Protein AF-A0A6B2VA03-F1 (afdb_monomer_lite)

pLDDT: mean 72.32, std 12.19, range [38.53, 88.62]

Foldseek 3Di:
DVVVLVVLVVQLVVLVVVLPPQPPPVDGDDPVRNVVSVVSNVVSVVVNCCVVCVVNPDPDPDPPPDDPDPDDPVLVVCCVPPNHPPDDD

Sequence (89 aa):
MSDRIAYLVETLRDEIDHMRAEPPADRPWSFEDERSAGLTLSDAAEELLNELFPSGNVPAPPPVSGRPRDLTPGERYALRMWGPPVLGG

Radius of gyration: 18.15 Å; chains: 1; bounding box: 51×28×41 Å

Structure (mmCIF, N/CA/C/O backbone):
data_AF-A0A6B2VA03-F1
#
_entry.id   AF-A0A6B2VA03-F1
#
loop_
_atom_site.group_PDB
_atom_site.id
_atom_site.type_symbol
_atom_site.label_atom_id
_atom_site.label_alt_id
_atom_site.label_comp_id
_atom_site.label_asym_id
_atom_site.label_entity_id
_atom_site.label_seq_id
_atom_site.pdbx_PDB_ins_code
_atom_site.Cartn_x
_atom_site.Cartn_y
_atom_site.Cartn_z
_atom_site.occupancy
_atom_site.B_iso_or_equiv
_atom_site.auth_seq_id
_atom_site.auth_comp_id
_atom_site.auth_asym_id
_atom_site.auth_atom_id
_atom_site.pdbx_PDB_model_num
ATOM 1 N N . MET A 1 1 ? -18.390 -0.095 7.257 1.00 58.81 1 MET A N 1
ATOM 2 C CA . MET A 1 1 ? -17.069 -0.434 7.841 1.00 58.81 1 MET A CA 1
ATOM 3 C C . MET A 1 1 ? -16.351 -1.445 6.957 1.00 58.81 1 MET A C 1
ATOM 5 O O . MET A 1 1 ? -15.239 -1.160 6.542 1.00 58.81 1 MET A O 1
ATOM 9 N N . SER A 1 2 ? -17.008 -2.543 6.565 1.00 71.62 2 SER A N 1
ATOM 10 C CA . SER A 1 2 ? -16.453 -3.516 5.608 1.00 71.62 2 SER A CA 1
ATOM 11 C C . SER A 1 2 ? -16.071 -2.925 4.245 1.00 71.62 2 SER A C 1
ATOM 13 O O . SER A 1 2 ? -15.011 -3.268 3.739 1.00 71.62 2 SER A O 1
ATOM 15 N N . ASP A 1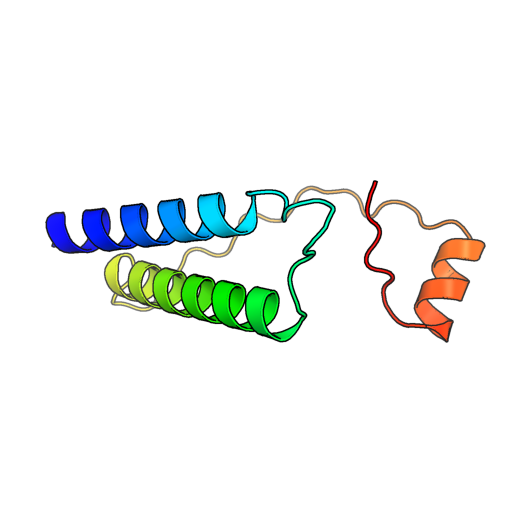 3 ? -16.853 -1.988 3.695 1.00 82.62 3 ASP A N 1
ATOM 16 C CA . ASP A 1 3 ? -16.551 -1.388 2.380 1.00 82.62 3 ASP A CA 1
ATOM 17 C C . ASP A 1 3 ? -15.280 -0.526 2.388 1.00 82.62 3 ASP A C 1
ATOM 19 O O . ASP A 1 3 ? -14.528 -0.503 1.419 1.00 82.62 3 ASP A O 1
ATOM 23 N N . ARG A 1 4 ? -14.999 0.148 3.511 1.00 82.12 4 ARG A N 1
ATOM 24 C CA . ARG A 1 4 ? -13.794 0.974 3.672 1.00 82.12 4 ARG A CA 1
ATOM 25 C C . ARG A 1 4 ? -12.541 0.115 3.834 1.00 82.12 4 ARG A C 1
ATOM 27 O O . ARG A 1 4 ? -11.513 0.426 3.252 1.00 82.12 4 ARG A O 1
ATOM 34 N N . ILE A 1 5 ? -12.645 -0.989 4.573 1.00 85.06 5 ILE A N 1
ATOM 35 C CA . ILE A 1 5 ? -11.557 -1.967 4.702 1.00 85.06 5 ILE A CA 1
ATOM 36 C C . ILE A 1 5 ? -11.265 -2.621 3.345 1.00 85.06 5 ILE A C 1
ATOM 38 O O . ILE A 1 5 ? -10.102 -2.746 2.980 1.00 85.06 5 ILE A O 1
ATOM 42 N N . ALA A 1 6 ? -12.297 -2.995 2.580 1.00 84.38 6 ALA A N 1
ATOM 43 C CA . ALA A 1 6 ? -12.125 -3.552 1.238 1.00 84.38 6 ALA A CA 1
ATOM 44 C C . ALA A 1 6 ? -11.391 -2.574 0.305 1.00 84.38 6 ALA A C 1
ATOM 46 O O . ALA A 1 6 ? -10.404 -2.956 -0.315 1.00 84.38 6 ALA A O 1
ATOM 47 N N . TYR A 1 7 ? -11.800 -1.302 0.302 1.00 86.31 7 TYR A N 1
ATOM 48 C CA . TYR A 1 7 ? -11.147 -0.243 -0.468 1.00 86.31 7 TYR A CA 1
ATOM 49 C C . TYR A 1 7 ? -9.662 -0.054 -0.104 1.00 86.31 7 TYR A C 1
ATOM 51 O O . TYR A 1 7 ? -8.811 0.054 -0.986 1.00 86.31 7 TYR A O 1
ATOM 59 N N . LEU A 1 8 ? -9.328 -0.047 1.192 1.00 84.81 8 LEU A N 1
ATOM 60 C CA . LEU A 1 8 ? -7.942 0.088 1.658 1.00 84.81 8 LEU A CA 1
ATOM 61 C C . LEU A 1 8 ? -7.083 -1.127 1.284 1.00 84.81 8 LEU A C 1
ATOM 63 O O . LEU A 1 8 ? -5.930 -0.975 0.889 1.00 84.81 8 LEU A O 1
ATOM 67 N N . VAL A 1 9 ? -7.647 -2.334 1.369 1.00 85.88 9 VAL A N 1
ATOM 68 C CA . VAL A 1 9 ? -6.965 -3.569 0.958 1.00 85.88 9 VAL A CA 1
ATOM 69 C C . VAL A 1 9 ? -6.719 -3.596 -0.552 1.00 85.88 9 VAL A C 1
ATOM 71 O O . VAL A 1 9 ? -5.641 -4.010 -0.974 1.00 85.88 9 VAL A O 1
ATOM 74 N N . GLU A 1 10 ? -7.680 -3.153 -1.364 1.00 88.62 10 GLU A N 1
ATOM 75 C CA . GLU A 1 10 ? -7.507 -3.032 -2.818 1.00 88.62 10 GLU A CA 1
ATOM 76 C C . GLU A 1 10 ? -6.441 -1.991 -3.167 1.00 88.62 10 GLU A C 1
ATOM 78 O O . GLU A 1 10 ? -5.532 -2.292 -3.931 1.00 88.62 10 GLU A O 1
ATOM 83 N N . THR A 1 11 ? -6.469 -0.827 -2.514 1.00 86.50 11 THR A N 1
ATOM 84 C CA . THR A 1 11 ? -5.473 0.237 -2.720 1.00 86.50 11 THR A CA 1
ATOM 85 C C . THR A 1 11 ? -4.057 -0.244 -2.386 1.00 86.50 11 THR A C 1
ATOM 87 O O . THR A 1 11 ? -3.129 -0.041 -3.163 1.00 86.50 11 THR A O 1
ATOM 90 N N . LEU A 1 12 ? -3.881 -0.944 -1.259 1.00 85.81 12 LEU A N 1
ATOM 91 C CA . LEU A 1 12 ? -2.594 -1.543 -0.893 1.00 85.81 12 LEU A CA 1
ATOM 92 C C . LEU A 1 12 ? -2.129 -2.585 -1.905 1.00 85.81 12 LEU A C 1
ATOM 94 O O . LEU A 1 12 ? -0.940 -2.684 -2.191 1.00 85.81 12 LEU A O 1
ATOM 98 N N . ARG A 1 13 ? -3.053 -3.394 -2.423 1.00 85.81 13 ARG A N 1
ATOM 99 C CA . ARG A 1 13 ? -2.726 -4.421 -3.408 1.00 85.81 13 ARG A CA 1
ATOM 100 C C . ARG A 1 13 ? -2.264 -3.801 -4.722 1.00 85.81 13 ARG A C 1
ATOM 102 O O . ARG A 1 13 ? -1.251 -4.248 -5.249 1.00 85.81 13 ARG A O 1
ATOM 109 N N . ASP A 1 14 ? -2.962 -2.776 -5.193 1.00 86.12 14 ASP A N 1
ATOM 110 C CA . ASP A 1 14 ? -2.613 -2.062 -6.419 1.00 86.12 14 ASP A CA 1
ATOM 111 C C . ASP A 1 14 ? -1.250 -1.375 -6.290 1.00 86.12 14 ASP A C 1
ATOM 113 O O . ASP A 1 14 ? -0.429 -1.477 -7.198 1.00 86.12 14 ASP A O 1
ATOM 117 N N . GLU A 1 15 ? -0.956 -0.764 -5.139 1.00 83.06 15 GLU A N 1
ATOM 118 C CA . GLU A 1 15 ? 0.343 -0.132 -4.889 1.00 83.06 15 GLU A CA 1
ATOM 119 C C . GLU A 1 15 ? 1.476 -1.168 -4.787 1.00 83.06 15 GLU A C 1
ATOM 121 O O . GLU A 1 15 ? 2.567 -0.961 -5.313 1.00 83.06 15 GLU A O 1
ATOM 126 N N . ILE A 1 16 ? 1.225 -2.336 -4.181 1.00 83.06 16 ILE A N 1
ATOM 127 C CA . ILE A 1 16 ? 2.192 -3.448 -4.159 1.00 83.06 16 ILE A CA 1
ATOM 128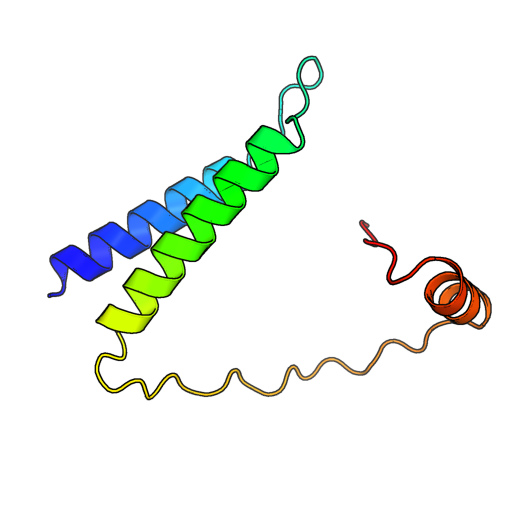 C C . ILE A 1 16 ? 2.445 -3.977 -5.569 1.00 83.06 16 ILE A C 1
ATOM 130 O O . ILE A 1 16 ? 3.593 -4.257 -5.917 1.00 83.06 16 ILE A O 1
ATOM 134 N N . ASP A 1 17 ? 1.396 -4.155 -6.368 1.00 84.69 17 ASP A N 1
ATOM 135 C CA . ASP A 1 17 ? 1.523 -4.638 -7.740 1.00 84.69 17 ASP A CA 1
ATOM 136 C C . ASP A 1 17 ? 2.218 -3.589 -8.622 1.00 84.69 17 ASP A C 1
ATOM 138 O O . ASP A 1 17 ? 3.054 -3.956 -9.451 1.00 84.69 17 ASP A O 1
ATOM 142 N N . HIS A 1 18 ? 1.980 -2.296 -8.374 1.00 81.56 18 HIS A N 1
ATOM 143 C CA . HIS A 1 18 ? 2.744 -1.202 -8.964 1.00 81.56 18 HIS A CA 1
ATOM 144 C C . HIS A 1 18 ? 4.223 -1.305 -8.588 1.00 81.56 18 HIS A C 1
ATOM 146 O O . HIS A 1 18 ? 5.047 -1.384 -9.491 1.00 81.56 18 HIS A O 1
ATOM 152 N N . ME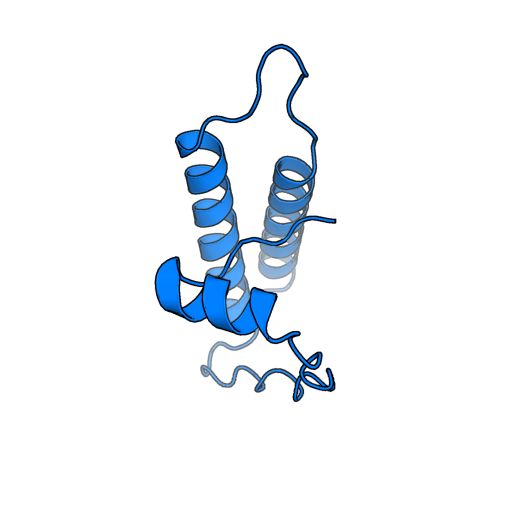T A 1 19 ? 4.550 -1.424 -7.294 1.00 76.06 19 MET A N 1
ATOM 153 C CA . MET A 1 19 ? 5.918 -1.561 -6.767 1.00 76.06 19 MET A CA 1
ATOM 154 C C . MET A 1 19 ? 6.644 -2.851 -7.204 1.00 76.06 19 MET A C 1
ATOM 156 O O . MET A 1 19 ? 7.873 -2.912 -7.191 1.00 76.06 19 MET A O 1
ATOM 160 N N . ARG A 1 20 ? 5.906 -3.898 -7.582 1.00 79.50 20 ARG A N 1
ATOM 161 C CA . ARG A 1 20 ? 6.457 -5.156 -8.115 1.00 79.50 20 ARG A CA 1
ATOM 162 C C . ARG A 1 20 ? 6.640 -5.145 -9.624 1.00 79.50 20 ARG A C 1
ATOM 164 O O . ARG A 1 20 ? 7.339 -6.022 -10.136 1.00 79.50 20 ARG A O 1
ATOM 171 N N . ALA A 1 21 ? 5.992 -4.225 -10.332 1.00 79.19 21 ALA A N 1
ATOM 172 C CA . ALA A 1 21 ? 6.175 -4.092 -11.762 1.00 79.19 21 ALA A CA 1
ATOM 173 C C . ALA A 1 21 ? 7.618 -3.653 -12.023 1.00 79.19 21 ALA A C 1
ATOM 175 O O . ALA A 1 21 ? 8.044 -2.581 -11.604 1.00 79.19 21 ALA A O 1
ATOM 176 N N . GLU A 1 22 ? 8.379 -4.509 -12.701 1.00 67.94 22 GLU A N 1
ATOM 177 C CA . GLU A 1 22 ? 9.744 -4.178 -13.084 1.00 67.94 22 GLU A CA 1
ATOM 178 C C . GLU A 1 22 ? 9.694 -2.960 -14.019 1.00 67.94 22 GLU A C 1
ATOM 180 O O . GLU A 1 22 ? 8.943 -2.976 -15.006 1.00 67.94 22 GLU A O 1
ATOM 185 N N . PRO A 1 23 ? 10.436 -1.881 -13.719 1.00 73.00 23 PRO A N 1
ATOM 186 C CA . PRO A 1 23 ? 10.438 -0.729 -14.592 1.00 73.00 23 PRO A CA 1
ATOM 187 C C . PRO A 1 23 ? 11.006 -1.126 -15.964 1.00 73.00 23 PRO A C 1
ATOM 189 O O . PRO A 1 23 ? 11.872 -2.005 -16.045 1.00 73.00 23 PRO A O 1
ATOM 192 N N . PRO A 1 24 ? 10.540 -0.501 -17.060 1.00 73.06 24 PRO A N 1
ATOM 193 C CA . PRO A 1 24 ? 11.069 -0.767 -18.391 1.00 73.06 24 PRO A CA 1
ATOM 194 C C . PRO A 1 24 ? 12.601 -0.671 -18.406 1.00 73.06 24 PRO A C 1
ATOM 196 O O . PRO A 1 24 ? 13.177 0.217 -17.778 1.00 73.06 24 PRO A O 1
ATOM 199 N N . ALA A 1 25 ? 13.280 -1.556 -19.141 1.00 72.06 25 ALA A N 1
ATOM 200 C CA . ALA A 1 25 ? 14.748 -1.591 -19.178 1.00 72.06 25 ALA A CA 1
ATOM 201 C C . ALA A 1 25 ? 15.384 -0.275 -19.681 1.00 72.06 25 ALA A C 1
ATOM 203 O O . ALA A 1 25 ? 16.540 0.018 -19.386 1.00 72.06 25 ALA A O 1
ATOM 204 N N . ASP A 1 26 ? 14.628 0.517 -20.440 1.00 80.56 26 ASP A N 1
ATOM 205 C CA . ASP A 1 26 ? 14.979 1.844 -20.945 1.00 80.56 26 ASP A CA 1
ATOM 206 C C . ASP A 1 26 ? 14.607 2.989 -19.988 1.00 80.56 26 ASP A C 1
ATOM 208 O O . ASP A 1 26 ? 15.042 4.126 -20.184 1.00 80.56 26 ASP A O 1
ATOM 212 N N . ARG A 1 27 ? 13.834 2.702 -18.936 1.00 75.44 27 ARG A N 1
ATOM 213 C CA . ARG A 1 27 ? 13.398 3.676 -17.939 1.00 75.44 27 ARG A CA 1
ATOM 214 C C . ARG A 1 27 ? 13.262 3.026 -16.556 1.00 75.44 27 ARG A C 1
ATOM 216 O O . ARG A 1 27 ? 12.138 2.734 -16.147 1.00 75.44 27 ARG A O 1
ATOM 223 N N . PRO A 1 28 ? 14.377 2.838 -15.823 1.00 78.06 28 PRO A N 1
ATOM 224 C CA . PRO A 1 28 ? 14.314 2.423 -14.428 1.00 78.06 28 PRO A CA 1
ATOM 225 C C . PRO A 1 28 ? 13.524 3.451 -13.614 1.00 78.06 28 PRO A C 1
ATOM 227 O O . PRO A 1 28 ? 13.460 4.630 -13.984 1.00 78.06 28 PRO A O 1
ATOM 230 N N . TRP A 1 29 ? 12.947 3.023 -12.496 1.00 80.44 29 TRP A N 1
ATOM 231 C CA . TRP A 1 29 ? 12.378 3.974 -11.554 1.00 80.44 29 TRP A CA 1
ATOM 232 C C . TRP A 1 29 ? 13.443 4.917 -11.028 1.00 80.44 29 TRP A C 1
ATOM 234 O O . TRP A 1 29 ? 14.590 4.538 -10.777 1.00 80.44 29 TRP A O 1
ATOM 244 N N . SER A 1 30 ? 13.052 6.178 -10.881 1.00 84.38 30 SER A N 1
ATOM 245 C CA . SER A 1 30 ? 13.856 7.103 -10.112 1.00 84.38 30 SER A CA 1
ATOM 246 C C . SER A 1 30 ? 13.683 6.809 -8.622 1.00 84.38 30 SER A C 1
ATOM 248 O O . SER A 1 30 ? 12.664 6.280 -8.178 1.00 84.38 30 SER A O 1
ATOM 250 N N . PHE A 1 31 ? 14.664 7.227 -7.826 1.00 80.50 31 PHE A N 1
ATOM 251 C CA . PHE A 1 31 ? 14.543 7.203 -6.369 1.00 80.50 31 PHE A CA 1
ATOM 252 C C . PHE A 1 31 ? 13.302 7.968 -5.873 1.00 80.50 31 PHE A C 1
ATOM 254 O O . PHE A 1 31 ? 12.733 7.617 -4.845 1.00 80.50 31 PHE A O 1
ATOM 261 N N . GLU A 1 32 ? 12.880 9.018 -6.586 1.00 82.06 32 GLU A N 1
ATOM 262 C CA . GLU A 1 32 ? 11.680 9.783 -6.238 1.00 82.06 32 GLU A CA 1
ATOM 263 C C . GLU A 1 32 ? 10.397 8.982 -6.489 1.00 82.06 32 GLU A C 1
ATOM 265 O O . GLU A 1 32 ? 9.499 9.030 -5.649 1.00 82.06 32 GLU A O 1
ATOM 270 N N . ASP A 1 33 ? 10.342 8.197 -7.570 1.00 78.38 33 ASP A N 1
ATOM 271 C CA . ASP A 1 33 ? 9.206 7.319 -7.884 1.00 78.38 33 ASP A CA 1
ATOM 272 C C . ASP A 1 33 ? 9.072 6.205 -6.835 1.00 78.38 33 ASP A C 1
ATOM 274 O O . ASP A 1 33 ? 8.006 6.029 -6.246 1.00 78.38 33 ASP A O 1
ATOM 278 N N . GLU A 1 34 ? 10.177 5.519 -6.518 1.00 79.94 34 GLU A N 1
ATOM 279 C CA . GLU A 1 34 ? 10.220 4.486 -5.470 1.00 79.94 34 GLU A CA 1
ATOM 280 C C . GLU A 1 34 ? 9.830 5.042 -4.098 1.00 79.94 34 GLU A C 1
ATOM 282 O O . GLU A 1 34 ? 9.057 4.432 -3.353 1.00 79.94 34 GLU A O 1
ATOM 287 N N . ARG A 1 35 ? 10.359 6.222 -3.755 1.00 78.81 35 ARG A N 1
ATOM 288 C CA . ARG A 1 35 ? 10.048 6.896 -2.495 1.00 78.81 35 ARG A CA 1
ATOM 289 C C . ARG A 1 35 ? 8.575 7.284 -2.428 1.00 78.81 35 ARG A C 1
ATOM 291 O O . ARG A 1 35 ? 7.973 7.124 -1.371 1.00 78.81 35 ARG A O 1
ATOM 298 N N . SER A 1 36 ? 8.014 7.818 -3.511 1.00 79.31 36 SER A N 1
ATOM 299 C CA . SER A 1 36 ? 6.608 8.220 -3.562 1.00 79.31 36 SER A CA 1
ATOM 300 C C . SER A 1 36 ? 5.689 7.014 -3.393 1.00 79.31 36 SER A C 1
ATOM 302 O O . SER A 1 36 ? 4.829 7.045 -2.518 1.00 79.31 36 SER A O 1
ATOM 304 N N . ALA A 1 37 ? 5.925 5.938 -4.148 1.00 79.38 37 ALA A N 1
ATOM 305 C CA . ALA A 1 37 ? 5.153 4.701 -4.046 1.00 79.38 37 ALA A CA 1
ATOM 306 C C . ALA A 1 37 ? 5.226 4.097 -2.629 1.00 79.38 37 ALA A C 1
ATOM 308 O O . ALA A 1 37 ? 4.217 3.735 -2.023 1.00 79.38 37 ALA A O 1
ATOM 309 N N . GLY A 1 38 ? 6.422 4.085 -2.029 1.00 80.50 38 GLY A N 1
ATOM 310 C CA . GLY A 1 38 ? 6.616 3.612 -0.656 1.00 80.50 38 GLY A CA 1
ATOM 311 C C . GLY A 1 38 ? 5.903 4.454 0.411 1.00 80.50 38 GLY A C 1
ATOM 312 O O . GLY A 1 38 ? 5.427 3.901 1.408 1.00 80.50 38 GLY A O 1
ATOM 313 N N . LEU A 1 39 ? 5.802 5.775 0.223 1.00 81.38 39 LEU A N 1
ATOM 314 C CA . LEU A 1 39 ? 5.025 6.650 1.109 1.00 81.38 39 LEU A CA 1
ATOM 315 C C . LEU A 1 39 ? 3.527 6.358 0.986 1.00 81.38 39 LEU A C 1
ATOM 317 O O . LEU A 1 39 ? 2.873 6.141 2.002 1.00 81.38 39 LEU A O 1
ATOM 321 N N . THR A 1 40 ? 3.016 6.240 -0.241 1.00 81.44 40 THR A N 1
ATOM 322 C CA . THR A 1 40 ? 1.614 5.886 -0.504 1.00 81.44 40 THR A CA 1
ATOM 323 C C . THR A 1 40 ? 1.237 4.535 0.111 1.00 81.44 40 THR A C 1
ATOM 325 O O . THR A 1 40 ? 0.195 4.420 0.759 1.00 81.44 40 THR A O 1
ATOM 328 N N . LEU A 1 41 ? 2.113 3.531 -0.004 1.00 82.69 41 LEU A N 1
ATOM 329 C CA . LEU A 1 41 ? 1.926 2.227 0.633 1.00 82.69 41 LEU A CA 1
ATOM 330 C C . LEU A 1 41 ? 1.872 2.333 2.166 1.00 82.69 41 LEU A C 1
ATOM 332 O O . LEU A 1 41 ? 1.047 1.684 2.811 1.00 82.69 41 LEU A O 1
ATOM 336 N N . SER A 1 42 ? 2.764 3.137 2.750 1.00 80.44 42 SER A N 1
ATOM 337 C CA . SER A 1 42 ? 2.855 3.314 4.204 1.00 80.44 42 SER A CA 1
ATOM 338 C C . SER A 1 42 ? 1.598 3.979 4.7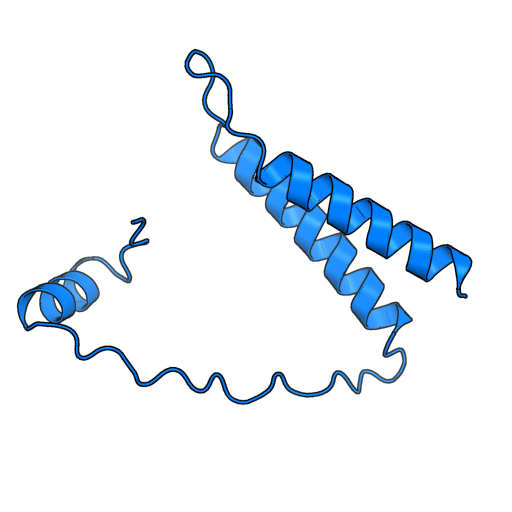64 1.00 80.44 42 SER A C 1
ATOM 340 O O . SER A 1 42 ? 1.038 3.483 5.742 1.00 80.44 42 SER A O 1
ATOM 342 N N . ASP A 1 43 ? 1.111 5.029 4.100 1.00 83.00 43 ASP A N 1
ATOM 343 C CA . ASP A 1 43 ? -0.098 5.755 4.499 1.00 83.00 43 ASP A CA 1
ATOM 344 C C . ASP A 1 43 ? -1.341 4.850 4.427 1.00 83.00 43 ASP A C 1
ATOM 346 O O . ASP A 1 43 ? -2.121 4.767 5.379 1.00 83.00 43 ASP A O 1
ATOM 350 N N . ALA A 1 44 ? -1.498 4.091 3.335 1.00 79.94 44 ALA A N 1
ATOM 351 C CA . ALA A 1 44 ? -2.619 3.164 3.175 1.00 79.94 44 ALA A CA 1
ATOM 352 C C . ALA A 1 44 ? -2.598 2.024 4.215 1.00 79.94 44 ALA A C 1
ATOM 354 O O . ALA A 1 44 ? -3.649 1.585 4.693 1.00 79.94 44 ALA A O 1
ATOM 355 N N . ALA A 1 45 ? -1.408 1.553 4.603 1.00 83.81 45 ALA A N 1
ATOM 356 C CA . ALA A 1 45 ? -1.249 0.531 5.634 1.00 83.81 45 ALA A CA 1
ATOM 357 C C . ALA A 1 45 ? -1.591 1.072 7.029 1.00 83.81 45 ALA A C 1
ATOM 359 O O . ALA A 1 45 ? -2.229 0.371 7.817 1.00 83.81 45 ALA A O 1
ATOM 360 N N . GLU A 1 46 ? -1.202 2.310 7.332 1.00 85.38 46 GLU A N 1
ATOM 361 C CA . GLU A 1 46 ? -1.540 2.972 8.592 1.00 85.38 46 GLU A CA 1
ATOM 362 C C . GLU A 1 46 ? -3.050 3.207 8.717 1.00 85.38 46 GLU A C 1
ATOM 364 O O . GLU A 1 46 ? -3.639 2.886 9.753 1.00 85.38 46 GLU A O 1
ATOM 369 N N . GLU A 1 47 ? -3.709 3.674 7.652 1.00 84.38 47 GLU A N 1
ATOM 370 C CA . GLU A 1 47 ? -5.170 3.797 7.631 1.00 84.38 47 GLU A CA 1
ATOM 371 C C . GLU A 1 47 ? -5.857 2.447 7.856 1.00 84.38 47 GLU A C 1
ATOM 373 O O . GLU A 1 47 ? -6.785 2.356 8.660 1.00 84.38 47 GLU A O 1
ATOM 378 N N . LEU A 1 48 ? -5.372 1.377 7.218 1.00 84.00 48 LEU A N 1
ATOM 379 C CA . LEU A 1 48 ? -5.914 0.036 7.425 1.00 84.00 48 LEU A CA 1
ATOM 380 C C . LEU A 1 48 ? -5.738 -0.438 8.876 1.00 84.00 48 LEU A C 1
ATOM 382 O O . LEU A 1 48 ? -6.663 -1.015 9.449 1.00 84.00 48 LEU A O 1
ATOM 386 N N . LEU A 1 49 ? -4.577 -0.190 9.489 1.00 81.38 49 LEU A N 1
ATOM 387 C CA . LEU A 1 49 ? -4.319 -0.545 10.887 1.00 81.38 49 LEU A CA 1
ATOM 388 C C . LEU A 1 49 ? -5.241 0.210 11.845 1.00 81.38 49 LEU A C 1
ATOM 390 O O . LEU A 1 49 ? -5.781 -0.404 12.766 1.00 81.38 49 LEU A O 1
ATOM 394 N N . ASN A 1 50 ? -5.462 1.502 11.610 1.00 84.69 50 ASN A N 1
ATOM 395 C CA . ASN A 1 50 ? -6.384 2.311 12.405 1.00 84.69 50 ASN A CA 1
ATOM 396 C C . ASN A 1 50 ? -7.831 1.812 12.281 1.00 84.69 50 ASN A C 1
ATOM 398 O O . ASN A 1 50 ? -8.563 1.776 13.272 1.00 84.69 50 ASN A O 1
ATOM 402 N N . GLU A 1 51 ? -8.225 1.352 11.094 1.00 82.81 51 GLU A N 1
ATOM 403 C CA . GLU A 1 51 ? -9.580 0.864 10.846 1.00 82.81 51 GLU A CA 1
ATOM 404 C C . GLU A 1 51 ? -9.825 -0.546 11.405 1.00 82.81 51 GLU A C 1
ATOM 406 O O . GLU A 1 51 ? -10.925 -0.852 11.873 1.00 82.81 51 GLU A O 1
ATOM 411 N N . LEU A 1 52 ? -8.803 -1.409 11.383 1.00 80.19 52 LEU A N 1
ATOM 412 C CA . LEU A 1 52 ? -8.851 -2.761 11.950 1.00 80.19 52 LEU A CA 1
ATOM 413 C C . LEU A 1 52 ? -8.677 -2.768 13.473 1.00 80.19 52 LEU A C 1
ATOM 415 O O . LEU A 1 52 ? -9.262 -3.608 14.159 1.00 80.19 52 LEU A O 1
ATOM 419 N N . PHE A 1 53 ? -7.892 -1.832 14.007 1.00 82.12 53 PHE A N 1
ATOM 420 C CA . PHE A 1 53 ? -7.551 -1.737 15.425 1.00 82.12 53 PHE A CA 1
ATOM 421 C C . PHE A 1 53 ? -7.791 -0.317 15.964 1.00 82.12 53 PHE A C 1
ATOM 423 O O . PHE A 1 53 ? -6.856 0.329 16.437 1.00 82.12 53 PHE A O 1
ATOM 430 N N . PRO A 1 54 ? -9.048 0.163 16.005 1.00 70.81 54 PRO A N 1
ATOM 431 C CA . PRO A 1 54 ? -9.3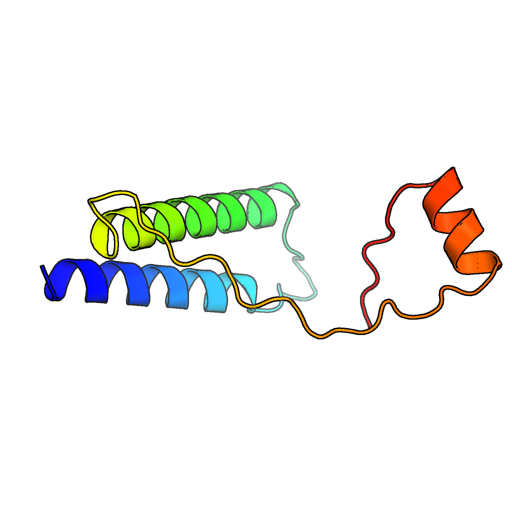72 1.530 16.432 1.00 70.81 54 PRO A CA 1
ATOM 432 C C . PRO A 1 54 ? -8.984 1.839 17.888 1.00 70.81 54 PRO A C 1
ATOM 434 O O . PRO A 1 54 ? -8.898 2.997 18.285 1.00 70.81 54 PRO A O 1
ATOM 437 N N . SER A 1 55 ? -8.743 0.811 18.709 1.00 73.69 55 SER A N 1
ATOM 438 C CA . SER A 1 55 ? -8.260 0.945 20.092 1.00 73.69 55 SER A CA 1
ATOM 439 C C . SER A 1 55 ? -6.730 0.890 20.221 1.00 73.69 55 SER A C 1
ATOM 441 O O . SER A 1 55 ? -6.226 0.793 21.337 1.00 73.69 55 SER A O 1
ATOM 443 N N . GLY A 1 56 ? -5.987 0.886 19.108 1.00 60.81 56 GLY A N 1
ATOM 444 C CA . GLY A 1 56 ? -4.521 0.809 19.093 1.00 60.81 56 GLY A CA 1
ATOM 445 C C . GLY A 1 56 ? -3.957 -0.548 19.520 1.00 60.81 56 GLY A C 1
ATOM 446 O O . GLY A 1 56 ? -2.752 -0.689 19.711 1.00 60.81 56 GLY A O 1
ATOM 447 N N . ASN A 1 57 ? -4.812 -1.563 19.672 1.00 65.06 57 ASN A N 1
ATOM 448 C CA . ASN A 1 57 ? -4.403 -2.900 20.083 1.00 65.06 57 ASN A CA 1
ATOM 449 C C . ASN A 1 57 ? -3.939 -3.699 18.856 1.00 65.06 57 ASN A C 1
ATOM 451 O O . ASN A 1 57 ? -4.546 -4.703 18.484 1.00 65.06 57 ASN A O 1
ATOM 455 N N . VAL A 1 58 ? -2.897 -3.197 18.187 1.00 62.50 58 VAL A N 1
ATOM 456 C CA . VAL A 1 58 ? -2.247 -3.902 17.083 1.00 62.50 58 VAL A CA 1
ATOM 457 C C . VAL A 1 58 ? -1.540 -5.117 17.689 1.00 62.50 58 VAL A C 1
ATOM 459 O O . VAL A 1 58 ? -0.676 -4.946 18.555 1.00 62.50 58 VAL A O 1
ATOM 462 N N . PRO A 1 59 ? -1.904 -6.351 17.304 1.00 61.25 59 PRO A N 1
ATOM 463 C CA . PRO A 1 59 ? -1.222 -7.531 17.805 1.00 61.25 59 PRO A CA 1
ATOM 464 C C . PRO A 1 59 ? 0.255 -7.444 17.423 1.00 61.25 59 PRO A C 1
ATOM 466 O O . PRO A 1 59 ? 0.593 -7.175 16.270 1.00 61.25 59 PRO A O 1
ATOM 469 N N . ALA A 1 60 ? 1.136 -7.660 18.403 1.00 61.94 60 ALA A N 1
ATOM 470 C CA . ALA A 1 60 ? 2.568 -7.699 18.148 1.00 61.94 60 ALA A CA 1
ATOM 471 C C . ALA A 1 60 ? 2.852 -8.722 17.034 1.00 61.94 60 ALA A C 1
ATOM 473 O O . ALA A 1 60 ? 2.283 -9.823 17.073 1.00 61.94 60 ALA A O 1
ATOM 474 N N . PRO A 1 61 ? 3.705 -8.387 16.046 1.00 60.59 61 PRO A N 1
ATOM 475 C CA . PRO A 1 61 ? 4.066 -9.345 15.017 1.00 60.59 61 PRO A CA 1
ATOM 476 C C . PRO A 1 61 ? 4.624 -10.606 15.689 1.00 60.59 61 PRO A C 1
ATOM 478 O O . PRO A 1 61 ? 5.314 -10.503 16.713 1.00 60.59 61 PRO A O 1
ATOM 481 N N . PRO A 1 62 ? 4.324 -11.805 15.156 1.00 56.47 62 PRO A N 1
ATOM 482 C CA . PRO A 1 62 ? 4.888 -13.028 15.700 1.00 56.47 62 PRO A CA 1
ATOM 483 C C . PRO A 1 62 ? 6.416 -12.907 15.711 1.00 56.47 62 PRO A C 1
ATOM 485 O O . PRO A 1 62 ? 6.983 -12.301 14.794 1.00 56.47 62 PRO A O 1
ATOM 488 N N . PRO A 1 63 ? 7.103 -13.465 16.725 1.00 55.59 63 PRO A N 1
ATOM 489 C CA . PRO A 1 63 ? 8.554 -13.459 16.745 1.00 55.59 63 PRO A CA 1
ATOM 490 C C . PRO A 1 63 ? 9.039 -14.073 15.437 1.00 55.59 63 PRO A C 1
ATOM 492 O O . PRO A 1 63 ? 8.714 -15.224 15.124 1.00 55.59 63 PRO A O 1
ATOM 495 N N . VAL A 1 64 ? 9.775 -13.282 14.655 1.00 54.97 64 VAL A N 1
ATOM 496 C CA . VAL A 1 64 ? 10.363 -13.731 13.397 1.00 54.97 64 VAL A CA 1
ATOM 497 C C . VAL A 1 64 ? 11.282 -14.888 13.761 1.00 54.97 64 VAL A C 1
ATOM 499 O O . VAL A 1 64 ? 12.376 -14.694 14.285 1.00 54.97 64 VAL A O 1
ATOM 502 N N . SER A 1 65 ? 10.814 -16.116 13.551 1.00 47.88 65 SER A N 1
ATOM 503 C CA . SER A 1 65 ? 11.577 -17.333 13.824 1.00 47.88 65 SER A CA 1
ATOM 504 C C . SER A 1 65 ? 12.574 -17.560 12.688 1.00 47.88 65 SER A C 1
ATOM 506 O O . SER A 1 65 ? 12.589 -18.600 12.042 1.00 47.88 65 SER A O 1
ATOM 508 N N . GLY A 1 66 ? 13.386 -16.545 12.399 1.00 48.91 66 GLY A N 1
ATOM 509 C CA . GLY A 1 66 ? 14.574 -16.656 11.577 1.00 48.91 66 GLY A CA 1
ATOM 510 C C . GLY A 1 66 ? 15.761 -16.757 12.518 1.00 48.91 66 GLY A C 1
ATOM 511 O O . GLY A 1 66 ? 16.006 -15.838 13.298 1.00 48.91 66 GLY A O 1
ATOM 512 N N . ARG A 1 67 ? 16.509 -17.867 12.473 1.00 48.94 67 ARG A N 1
ATOM 513 C CA . ARG A 1 67 ? 17.845 -17.873 13.081 1.00 48.94 67 ARG A CA 1
ATOM 514 C C . ARG A 1 67 ? 18.621 -16.698 12.479 1.00 48.94 67 ARG A C 1
ATOM 516 O O . ARG A 1 67 ? 18.588 -16.560 11.254 1.00 48.94 67 ARG A O 1
ATOM 523 N N . PRO A 1 68 ? 19.326 -15.881 13.278 1.00 54.97 68 PRO A N 1
ATOM 524 C CA . PRO A 1 68 ? 20.277 -14.942 12.706 1.00 54.97 68 PRO A CA 1
ATOM 525 C C . PRO A 1 68 ? 21.233 -15.748 11.821 1.00 54.97 68 PRO A C 1
ATOM 527 O O . PRO A 1 68 ? 21.849 -16.708 12.286 1.00 54.97 68 PRO A O 1
ATOM 530 N N . ARG A 1 69 ? 21.283 -15.432 10.522 1.00 62.00 69 ARG A N 1
ATOM 531 C CA . ARG A 1 69 ? 22.263 -16.033 9.615 1.00 62.00 69 ARG A CA 1
ATOM 532 C C . ARG A 1 69 ? 23.636 -15.674 10.168 1.00 62.00 69 ARG A C 1
ATOM 534 O O . ARG A 1 69 ? 23.909 -14.496 10.398 1.00 62.00 69 ARG A O 1
ATOM 541 N N . ASP A 1 70 ? 24.475 -16.674 10.417 1.00 67.88 70 ASP A N 1
ATOM 542 C CA . ASP A 1 70 ? 25.845 -16.426 10.847 1.00 67.88 70 ASP A CA 1
ATOM 543 C C . ASP A 1 70 ? 26.576 -15.681 9.732 1.00 67.88 70 ASP A C 1
ATOM 545 O O . ASP A 1 70 ? 26.916 -16.244 8.694 1.00 67.88 70 ASP A O 1
ATOM 549 N N . LEU A 1 71 ? 26.774 -14.383 9.951 1.00 66.12 71 LEU A N 1
ATOM 550 C CA . LEU A 1 71 ? 27.537 -13.534 9.053 1.00 66.12 71 LEU A CA 1
ATOM 551 C C . LEU A 1 71 ? 28.995 -13.982 9.082 1.00 66.12 71 LEU A C 1
ATOM 553 O O . LEU A 1 71 ? 29.602 -14.076 10.159 1.00 66.12 71 LEU A O 1
ATOM 557 N N . THR A 1 72 ? 29.565 -14.205 7.906 1.00 72.06 72 THR A N 1
ATOM 558 C CA . THR A 1 72 ? 30.995 -14.439 7.724 1.00 72.06 72 THR A CA 1
ATOM 559 C C . THR A 1 72 ? 31.803 -13.235 8.233 1.00 72.06 72 THR A C 1
ATOM 561 O O . THR A 1 72 ? 31.289 -12.112 8.308 1.00 72.06 72 THR A O 1
ATOM 564 N N . PRO A 1 73 ? 33.093 -13.411 8.572 1.00 67.88 73 PRO A N 1
ATOM 565 C CA . PRO A 1 73 ? 33.945 -12.298 8.997 1.00 67.88 73 PRO A CA 1
ATOM 566 C C . PRO A 1 73 ? 33.974 -11.119 8.005 1.00 67.88 73 PRO A C 1
ATOM 568 O O . PRO A 1 73 ? 34.061 -9.970 8.436 1.00 67.88 73 PRO A O 1
ATOM 571 N N . GLY A 1 74 ? 33.835 -11.386 6.700 1.00 67.69 74 GLY A N 1
ATOM 572 C CA . GLY A 1 74 ? 33.749 -10.357 5.658 1.00 67.69 74 GLY A CA 1
ATOM 573 C C . GLY A 1 74 ? 32.440 -9.560 5.695 1.00 67.69 74 GLY A C 1
ATOM 574 O O . GLY A 1 74 ? 32.469 -8.333 5.645 1.00 67.69 74 GLY A O 1
ATOM 575 N N . GLU A 1 75 ? 31.300 -10.229 5.879 1.00 65.31 75 GLU A N 1
ATOM 576 C CA . GLU A 1 75 ? 29.984 -9.576 5.981 1.00 65.31 75 GLU A CA 1
ATOM 577 C C . GLU A 1 75 ? 29.868 -8.727 7.257 1.00 65.31 75 GLU A C 1
ATOM 579 O O . GLU A 1 75 ? 29.325 -7.622 7.230 1.00 65.31 75 GLU A O 1
ATOM 584 N N . ARG A 1 76 ? 30.460 -9.189 8.369 1.00 68.25 76 ARG A N 1
ATOM 585 C CA . ARG A 1 76 ? 30.546 -8.409 9.619 1.00 68.25 76 ARG A CA 1
ATOM 586 C C . ARG A 1 76 ? 31.393 -7.146 9.453 1.00 68.25 76 ARG A C 1
ATOM 588 O O . ARG A 1 76 ? 31.061 -6.109 10.025 1.00 68.25 76 ARG A O 1
ATOM 595 N N . TYR A 1 77 ? 32.484 -7.228 8.689 1.00 65.38 77 TYR A N 1
ATOM 596 C CA . TYR A 1 77 ? 33.337 -6.075 8.400 1.00 65.38 77 TYR A CA 1
ATOM 597 C C . TYR A 1 77 ? 32.628 -5.063 7.487 1.00 65.38 77 TYR A C 1
ATOM 599 O O . TYR A 1 77 ? 32.670 -3.866 7.767 1.00 65.38 77 TYR A O 1
ATOM 607 N N . ALA A 1 78 ? 31.904 -5.533 6.466 1.00 63.03 78 ALA A N 1
ATOM 608 C CA . ALA A 1 78 ? 31.117 -4.685 5.569 1.00 63.03 78 ALA A CA 1
ATOM 609 C C . ALA A 1 78 ? 30.012 -3.912 6.314 1.00 63.03 78 ALA A C 1
ATOM 611 O O . ALA A 1 78 ? 29.937 -2.693 6.189 1.00 63.03 78 ALA A O 1
ATOM 612 N N . LEU A 1 79 ? 29.245 -4.586 7.179 1.00 66.81 79 LEU A N 1
ATOM 613 C CA . LEU A 1 79 ? 28.218 -3.967 8.032 1.00 66.81 79 LEU A CA 1
ATOM 614 C C . LEU A 1 79 ? 28.772 -2.871 8.951 1.00 66.81 79 LEU A C 1
ATOM 616 O O . LEU A 1 79 ? 28.132 -1.843 9.161 1.00 66.81 79 LEU A O 1
ATOM 620 N N . ARG A 1 80 ? 29.969 -3.090 9.508 1.00 66.25 80 ARG A N 1
ATOM 621 C CA . ARG A 1 80 ? 30.619 -2.144 10.424 1.00 66.25 80 ARG A CA 1
ATOM 622 C C . ARG A 1 80 ? 31.181 -0.917 9.709 1.00 66.25 80 ARG A C 1
ATOM 624 O O . ARG A 1 80 ? 31.257 0.145 10.316 1.00 66.25 80 ARG A O 1
ATOM 631 N N . MET A 1 81 ? 31.608 -1.080 8.460 1.00 61.09 81 MET A N 1
ATOM 632 C CA . MET A 1 81 ? 32.275 -0.031 7.689 1.00 61.09 81 MET A CA 1
ATOM 633 C C . MET A 1 81 ? 31.310 0.762 6.795 1.00 61.09 81 MET A C 1
ATOM 635 O O . MET A 1 81 ? 31.582 1.928 6.532 1.00 61.09 81 MET A O 1
ATOM 639 N N . TRP A 1 82 ? 30.197 0.165 6.352 1.00 60.19 82 TRP A N 1
ATOM 640 C CA . TRP A 1 82 ? 29.315 0.747 5.326 1.00 60.19 82 TRP A CA 1
ATOM 641 C C . TRP A 1 82 ? 27.822 0.764 5.703 1.00 60.19 82 TRP A C 1
ATOM 643 O O . TRP A 1 82 ? 27.001 1.186 4.895 1.00 60.19 82 TRP A O 1
ATOM 653 N N . GLY A 1 83 ? 27.450 0.356 6.925 1.00 56.66 83 GLY A N 1
ATOM 654 C CA . GLY A 1 83 ? 26.041 0.142 7.284 1.00 56.66 83 GLY A CA 1
ATOM 655 C C . GLY A 1 83 ? 25.461 -1.100 6.589 1.00 56.66 83 GLY A C 1
ATOM 656 O O . GLY A 1 83 ? 26.172 -1.760 5.828 1.00 56.66 83 GLY A O 1
ATOM 657 N N . PRO A 1 84 ? 24.211 -1.503 6.885 1.00 54.12 84 PRO A N 1
ATOM 658 C CA . PRO A 1 84 ? 23.632 -2.712 6.308 1.00 54.12 84 PRO A CA 1
ATOM 659 C C . PRO A 1 84 ? 23.603 -2.641 4.778 1.00 54.12 84 PRO A C 1
ATOM 661 O O . PRO A 1 84 ? 22.954 -1.746 4.236 1.00 54.12 84 PRO A O 1
ATOM 664 N N . PRO A 1 85 ? 24.274 -3.574 4.069 1.00 49.34 85 PRO A N 1
ATOM 665 C CA . PRO A 1 85 ? 24.071 -3.702 2.642 1.00 49.34 85 PRO A CA 1
ATOM 666 C C . PRO A 1 85 ? 22.643 -4.198 2.422 1.00 49.34 85 PRO A C 1
ATOM 668 O O . PRO A 1 85 ? 22.222 -5.201 3.004 1.00 49.34 85 PRO A O 1
ATOM 671 N N . VAL A 1 86 ? 21.899 -3.495 1.575 1.00 55.78 86 VAL A N 1
ATOM 672 C CA . VAL A 1 86 ? 20.693 -4.038 0.953 1.00 55.78 86 VAL A CA 1
ATOM 673 C C . VAL A 1 86 ? 21.169 -5.185 0.057 1.00 55.78 86 VAL A C 1
ATOM 675 O O . VAL A 1 86 ? 21.621 -4.967 -1.062 1.00 55.78 86 VAL A O 1
ATOM 678 N N . LEU A 1 87 ? 21.194 -6.403 0.600 1.00 49.84 87 LEU A N 1
ATOM 679 C CA . LEU A 1 87 ? 21.550 -7.604 -0.149 1.00 49.84 87 LEU A CA 1
ATOM 680 C C . LEU A 1 87 ? 20.311 -8.083 -0.902 1.00 49.84 87 LEU A C 1
ATOM 682 O O . LEU A 1 87 ? 19.440 -8.741 -0.334 1.00 49.84 87 LEU A O 1
ATOM 686 N N . GLY A 1 88 ? 20.250 -7.733 -2.184 1.00 45.22 88 GLY A N 1
ATOM 687 C CA . GLY A 1 88 ? 19.524 -8.521 -3.168 1.00 45.22 88 GLY A CA 1
ATOM 688 C C . GLY A 1 88 ? 20.272 -9.826 -3.457 1.00 45.22 88 GLY A C 1
ATOM 689 O O . GLY A 1 88 ? 21.498 -9.809 -3.537 1.00 45.22 8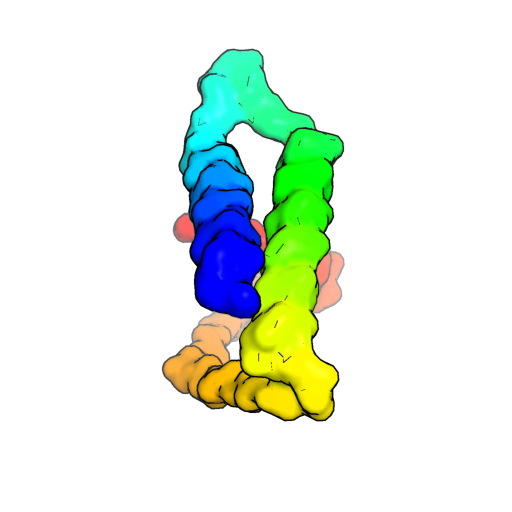8 GLY A O 1
ATOM 690 N N . GLY A 1 89 ? 19.493 -10.907 -3.586 1.00 38.53 89 GLY A N 1
ATOM 691 C CA . GLY A 1 89 ? 19.743 -12.095 -4.425 1.00 38.53 89 GLY A CA 1
ATOM 692 C C . GLY A 1 89 ? 21.035 -12.868 -4.227 1.00 38.53 89 GLY A C 1
ATOM 693 O O . GLY A 1 89 ? 22.035 -12.493 -4.869 1.00 38.53 89 GLY A O 1
#

Secondary structure (DSSP, 8-state):
-HHHHHHHHHHHHHHHHHHHSPPPTTSPPPHHHHHHHHHHHHHHHHHHHHHH-TTS-PPPPPP--PPPP---HHHHHHHHHHS------